Protein AF-A0A5K1GM28-F1 (afdb_monomer)

Solvent-accessible surface area (backbone atoms only — not comparable to full-atom values): 5118 Å² total; per-residue (Å²): 140,84,88,82,76,80,87,65,84,81,74,76,76,79,75,82,79,82,75,87,80,91,66,89,78,77,89,76,79,74,83,63,94,46,100,42,71,64,59,39,52,52,52,51,34,52,53,44,47,75,68,31,82,54,92,48,67,69,25,47,53,50,29,54,50,32,52,50,52,53,59,59,58,74,75,112

InterPro domains:
  IPR044282 Armadillo repeat protein ABAP1/ARIA [PTHR46710] (4-76)

Organism: NCBI:txid210225

Sequence (76 aa):
MEADAERKGQKRKLEDEDDGQQSNAASCVVAMEADDPLEAQVKLQVQILDNCFSWKESDRSAARRATHVLAELAKN

Radius of gyration: 19.63 Å; Cα contacts (8 Å, |Δi|>4): 30; chains: 1; bounding box: 36×63×39 Å

Secondary structure (DSSP, 8-state):
----------------------------------SSHHHHHHHHHHHHHHH--SSSHHHHHHHHHHHHHHHHHTT-

Structure (mmCIF, N/CA/C/O backbone):
data_AF-A0A5K1GM28-F1
#
_entry.id   AF-A0A5K1GM28-F1
#
loop_
_atom_site.group_PDB
_atom_site.id
_atom_site.type_symbol
_atom_site.label_atom_id
_atom_site.label_alt_id
_atom_site.label_comp_id
_atom_site.label_asym_id
_atom_site.label_entity_id
_atom_site.label_seq_id
_atom_site.pdbx_PDB_ins_code
_atom_site.Cartn_x
_atom_site.Cartn_y
_atom_site.Cartn_z
_atom_site.occupancy
_atom_site.B_iso_or_equiv
_atom_site.auth_seq_id
_atom_site.auth_comp_id
_atom_site.auth_asym_id
_atom_site.auth_atom_id
_atom_site.pdbx_PDB_model_num
ATOM 1 N N . MET A 1 1 ? 24.036 -48.115 -22.683 1.00 46.06 1 MET A N 1
ATOM 2 C CA . MET A 1 1 ? 24.215 -47.347 -21.432 1.00 46.06 1 MET A CA 1
ATOM 3 C C . MET A 1 1 ? 24.494 -45.927 -21.884 1.00 46.06 1 MET A C 1
ATOM 5 O O . MET A 1 1 ? 25.309 -45.782 -22.776 1.00 46.06 1 MET A O 1
ATOM 9 N N . GLU A 1 2 ? 23.739 -44.902 -21.516 1.00 42.06 2 GLU A N 1
ATOM 10 C CA . GLU A 1 2 ? 23.316 -44.544 -20.161 1.00 42.06 2 GLU A CA 1
ATOM 11 C C . GLU A 1 2 ? 22.134 -43.564 -20.239 1.00 42.06 2 GLU A C 1
ATOM 13 O O . GLU A 1 2 ? 22.045 -42.765 -21.171 1.00 42.06 2 GLU A O 1
ATOM 18 N N . ALA A 1 3 ? 21.212 -43.675 -19.288 1.00 55.75 3 ALA A N 1
ATOM 19 C CA . ALA A 1 3 ? 20.130 -42.727 -19.066 1.00 55.75 3 ALA A CA 1
ATOM 20 C C . ALA A 1 3 ? 20.655 -41.544 -18.250 1.00 55.75 3 ALA A C 1
ATOM 22 O O . ALA A 1 3 ? 21.449 -41.780 -17.351 1.00 55.75 3 ALA A O 1
ATOM 23 N N . ASP A 1 4 ? 20.146 -40.326 -18.464 1.00 54.19 4 ASP A N 1
ATOM 24 C CA . ASP A 1 4 ? 20.134 -39.355 -17.367 1.00 54.19 4 ASP A CA 1
ATOM 25 C C . ASP A 1 4 ? 18.941 -38.387 -17.441 1.00 54.19 4 AS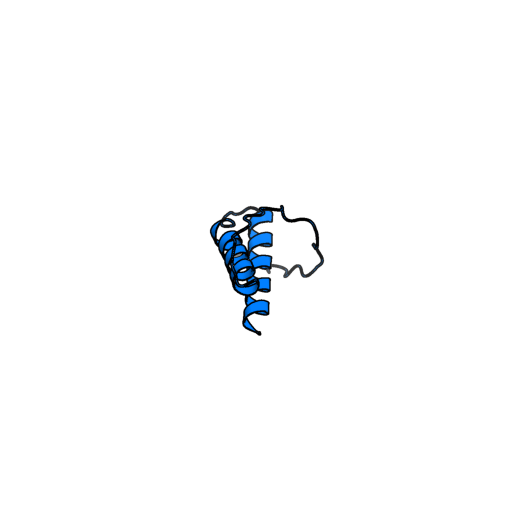P A C 1
ATOM 27 O O . ASP A 1 4 ? 18.820 -37.530 -18.318 1.00 54.19 4 ASP A O 1
ATOM 31 N N . ALA A 1 5 ? 18.015 -38.669 -16.525 1.00 58.31 5 ALA A N 1
ATOM 32 C CA . ALA A 1 5 ? 17.073 -37.817 -15.814 1.00 58.31 5 ALA A CA 1
ATOM 33 C C . ALA A 1 5 ? 16.636 -36.470 -16.430 1.00 58.31 5 ALA A C 1
ATOM 35 O O . ALA A 1 5 ? 17.337 -35.458 -16.417 1.00 58.31 5 ALA A O 1
ATOM 36 N N . GLU A 1 6 ? 15.357 -36.440 -16.816 1.00 57.50 6 GLU A N 1
ATOM 37 C CA . GLU A 1 6 ? 14.348 -35.518 -16.274 1.00 57.50 6 GLU A CA 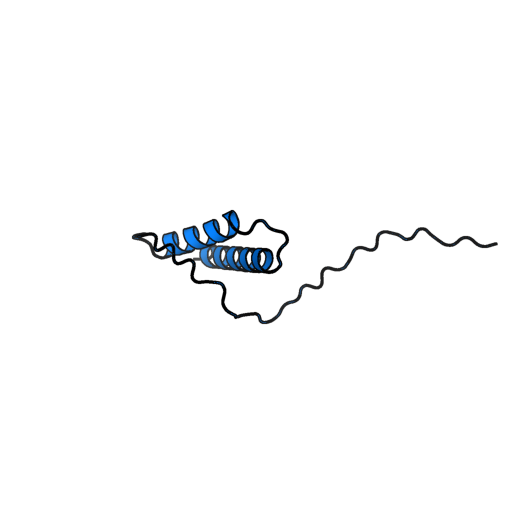1
ATOM 38 C C . GLU A 1 6 ? 14.921 -34.304 -15.521 1.00 57.50 6 GLU A C 1
ATOM 40 O O . GLU A 1 6 ? 15.214 -34.369 -14.324 1.00 57.50 6 GLU A O 1
ATOM 45 N N . ARG A 1 7 ? 15.007 -33.148 -16.193 1.00 61.75 7 ARG A N 1
ATOM 4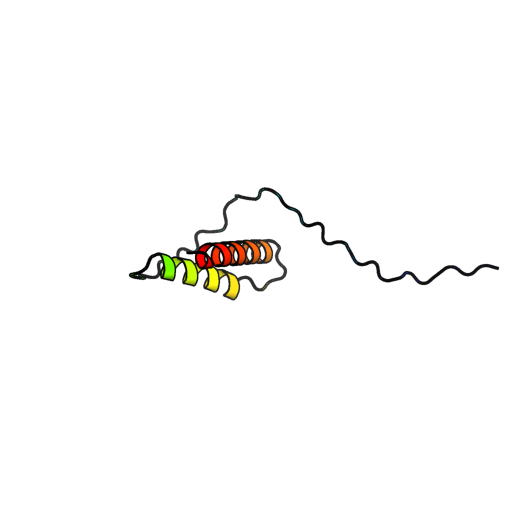6 C CA . ARG A 1 7 ? 15.244 -31.860 -15.520 1.00 61.75 7 ARG A CA 1
ATOM 47 C C . ARG A 1 7 ? 13.984 -31.439 -14.764 1.00 61.75 7 ARG A C 1
ATOM 49 O O . ARG A 1 7 ? 13.213 -30.577 -15.176 1.00 61.75 7 ARG A O 1
ATOM 56 N N . LYS A 1 8 ? 13.799 -32.147 -13.653 1.00 59.91 8 LYS A N 1
ATOM 57 C CA . LYS A 1 8 ? 12.928 -31.931 -12.508 1.00 59.91 8 LYS A CA 1
ATOM 58 C C . LYS A 1 8 ? 12.830 -30.444 -12.186 1.00 59.91 8 LYS A C 1
ATOM 60 O O . LYS A 1 8 ? 13.835 -29.739 -12.153 1.00 59.91 8 LYS A O 1
ATOM 65 N N . GLY A 1 9 ? 11.593 -30.005 -11.955 1.00 64.38 9 GLY A N 1
ATOM 66 C CA . GLY A 1 9 ? 11.198 -28.616 -11.753 1.00 64.38 9 GLY A CA 1
ATOM 67 C C . GLY A 1 9 ? 12.189 -27.817 -10.913 1.00 64.38 9 GLY A C 1
ATOM 68 O O . GLY A 1 9 ? 12.303 -28.000 -9.701 1.00 64.38 9 GLY A O 1
ATOM 69 N N . GLN A 1 10 ? 12.869 -26.892 -11.580 1.00 63.31 10 GLN A N 1
ATOM 70 C CA . GLN A 1 10 ? 13.741 -25.919 -10.953 1.00 63.31 10 GLN A CA 1
ATOM 71 C C . GLN A 1 10 ? 12.847 -24.866 -10.289 1.00 63.31 10 GLN A C 1
ATOM 73 O O . GLN A 1 10 ? 12.503 -23.837 -10.873 1.00 63.31 10 GLN A O 1
ATOM 78 N N . LYS A 1 11 ? 12.377 -25.162 -9.071 1.00 67.31 11 LYS A N 1
ATOM 79 C CA . LYS A 1 11 ? 11.721 -24.159 -8.233 1.00 67.31 11 LYS A CA 1
ATOM 80 C C . LYS A 1 11 ? 12.787 -23.141 -7.855 1.00 67.31 11 LYS A C 1
ATOM 82 O O . LYS A 1 11 ? 13.588 -23.389 -6.959 1.00 67.31 11 LYS A O 1
ATOM 87 N N . ARG A 1 12 ? 12.813 -22.027 -8.590 1.00 65.12 12 ARG A N 1
ATOM 88 C CA . ARG A 1 12 ? 13.544 -20.821 -8.204 1.00 65.12 12 ARG A CA 1
ATOM 89 C C . ARG A 1 12 ? 13.165 -20.524 -6.752 1.00 65.12 12 ARG A C 1
ATOM 91 O O . ARG A 1 12 ? 11.990 -20.311 -6.459 1.00 65.12 12 ARG A O 1
ATOM 98 N N . LYS A 1 13 ? 14.137 -20.625 -5.845 1.00 61.78 13 LYS A N 1
ATOM 99 C CA . LYS A 1 13 ? 14.023 -20.071 -4.498 1.00 61.78 13 LYS A CA 1
ATOM 100 C C . LYS A 1 13 ? 13.918 -18.566 -4.722 1.00 61.78 13 LYS A C 1
ATOM 102 O O . LYS A 1 13 ? 14.847 -17.986 -5.268 1.00 61.78 13 LYS A O 1
ATOM 107 N N . LEU A 1 14 ? 12.752 -17.983 -4.452 1.00 58.28 14 LEU A N 1
ATOM 108 C CA . LEU A 1 14 ? 12.651 -16.535 -4.344 1.00 58.28 14 LEU A CA 1
ATOM 109 C C . LEU A 1 14 ? 13.442 -16.202 -3.081 1.00 58.28 14 LEU A C 1
ATOM 111 O O . LEU A 1 14 ? 13.028 -16.587 -1.989 1.00 58.28 14 LEU A O 1
ATOM 115 N N . GLU A 1 15 ? 14.645 -15.672 -3.260 1.00 51.28 15 GLU A N 1
ATOM 116 C CA . GLU A 1 15 ? 15.429 -15.126 -2.163 1.00 51.28 15 GLU A CA 1
ATOM 117 C C . GLU A 1 15 ? 14.585 -13.997 -1.565 1.00 51.28 15 GLU A C 1
ATOM 119 O O . GLU A 1 15 ? 14.146 -13.092 -2.276 1.00 51.28 15 GLU A O 1
ATOM 124 N N . ASP A 1 16 ? 14.237 -14.135 -0.284 1.00 52.72 16 ASP A N 1
ATOM 125 C CA . ASP A 1 16 ? 13.624 -13.056 0.481 1.00 52.72 16 ASP A CA 1
ATOM 126 C C . ASP A 1 16 ? 14.754 -12.056 0.723 1.00 52.72 16 ASP A C 1
ATOM 128 O O . ASP A 1 16 ? 15.519 -12.177 1.678 1.00 52.72 16 ASP A O 1
ATOM 132 N N . GLU A 1 17 ? 14.950 -11.152 -0.238 1.00 53.88 17 GLU A N 1
ATOM 133 C CA . GLU A 1 17 ? 15.786 -9.971 -0.056 1.00 53.88 17 GLU A CA 1
ATOM 134 C C . GLU A 1 17 ? 15.053 -9.059 0.944 1.00 53.88 17 GLU A C 1
ATOM 136 O O . GLU A 1 17 ? 14.242 -8.184 0.613 1.00 53.88 17 GLU A O 1
ATOM 141 N N . ASP A 1 18 ? 15.267 -9.397 2.212 1.00 63.06 18 ASP A N 1
ATOM 142 C CA . ASP A 1 18 ? 15.375 -8.478 3.329 1.00 63.06 18 ASP A CA 1
ATOM 143 C C . ASP A 1 18 ? 16.616 -7.614 3.083 1.00 63.06 18 ASP A C 1
ATOM 145 O O . ASP A 1 18 ? 17.725 -8.134 3.081 1.00 63.06 18 ASP A O 1
ATOM 149 N N . ASP A 1 19 ? 16.412 -6.344 2.727 1.00 43.03 19 ASP A N 1
ATOM 150 C CA . ASP A 1 19 ? 17.133 -5.203 3.304 1.00 43.03 19 ASP A CA 1
ATOM 151 C C . ASP A 1 19 ? 16.792 -3.893 2.563 1.00 43.03 19 ASP A C 1
ATOM 153 O O . ASP A 1 19 ? 16.980 -3.731 1.358 1.00 43.03 19 ASP A O 1
ATOM 157 N N . GLY A 1 20 ? 16.351 -2.891 3.323 1.00 48.91 20 GLY A N 1
ATOM 158 C CA . GLY A 1 20 ? 17.025 -1.595 3.230 1.00 48.91 20 GLY A CA 1
ATOM 159 C C . GLY A 1 20 ? 16.630 -0.558 2.172 1.00 48.91 20 GLY A C 1
ATOM 160 O O . GLY A 1 20 ? 17.370 0.414 2.042 1.00 48.91 20 GLY A O 1
ATOM 161 N N . GLN A 1 21 ? 15.491 -0.625 1.469 1.00 49.09 21 GLN A N 1
ATOM 162 C CA . GLN A 1 21 ? 15.074 0.501 0.601 1.00 49.09 21 GLN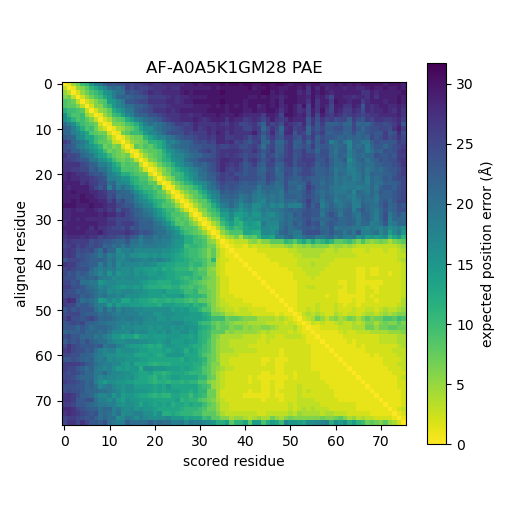 A CA 1
ATOM 163 C C . GLN A 1 21 ? 14.032 1.431 1.244 1.00 49.09 21 GLN A C 1
ATOM 165 O O . GLN A 1 21 ? 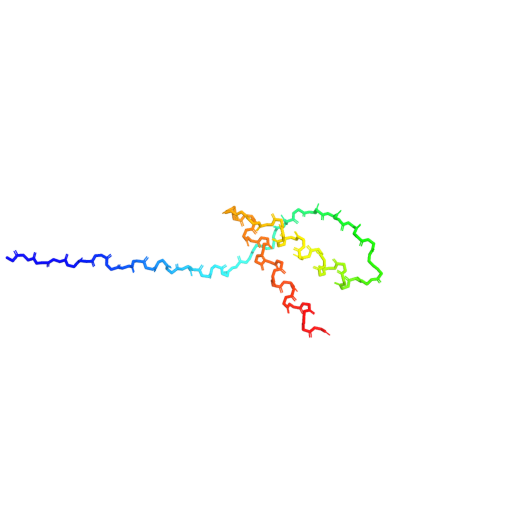12.895 1.597 0.790 1.00 49.09 21 GLN A O 1
ATOM 170 N N . GLN A 1 22 ? 14.485 2.113 2.295 1.00 54.16 22 GLN A N 1
ATOM 171 C CA . GLN A 1 22 ? 13.972 3.415 2.708 1.00 54.16 22 GLN A CA 1
ATOM 172 C C . GLN A 1 22 ? 14.413 4.460 1.669 1.00 54.16 22 GLN A C 1
ATOM 174 O O . GLN A 1 22 ? 15.335 5.238 1.889 1.00 54.16 22 GLN A O 1
ATOM 179 N N . SER A 1 23 ? 13.793 4.466 0.490 1.00 48.12 23 SER A N 1
ATOM 180 C CA . SER A 1 23 ? 13.961 5.575 -0.447 1.00 48.12 23 SER A CA 1
ATOM 181 C C . SER A 1 23 ? 12.698 5.821 -1.269 1.00 48.12 23 SER A C 1
ATOM 183 O O . SER A 1 23 ? 12.279 5.025 -2.103 1.00 48.12 23 SER A O 1
ATOM 185 N N . ASN A 1 24 ? 12.097 6.979 -0.986 1.00 52.94 24 ASN A N 1
ATOM 186 C CA . ASN A 1 24 ? 11.374 7.832 -1.924 1.00 52.94 24 ASN A CA 1
ATOM 187 C C . ASN A 1 24 ? 10.374 7.133 -2.856 1.00 52.94 24 ASN A C 1
ATOM 189 O O . ASN A 1 24 ? 10.603 7.019 -4.059 1.00 52.94 24 ASN A O 1
ATOM 193 N N . ALA A 1 25 ? 9.209 6.762 -2.324 1.00 43.12 25 ALA A N 1
ATOM 194 C CA . ALA A 1 25 ? 8.031 6.543 -3.152 1.00 43.12 25 ALA A CA 1
ATOM 195 C C . ALA A 1 25 ? 7.185 7.818 -3.153 1.00 43.12 25 ALA A C 1
ATOM 197 O O . ALA A 1 25 ? 6.652 8.226 -2.125 1.00 43.12 25 ALA A O 1
ATOM 198 N N . ALA A 1 26 ? 7.176 8.449 -4.325 1.00 46.62 26 ALA A N 1
ATOM 199 C CA . ALA A 1 26 ? 6.298 9.503 -4.802 1.00 46.62 26 ALA A CA 1
ATOM 200 C C . ALA A 1 26 ? 5.157 9.904 -3.854 1.00 46.62 26 ALA A C 1
ATOM 202 O O . ALA A 1 26 ? 4.213 9.154 -3.616 1.00 46.62 26 ALA A O 1
ATOM 203 N N . SER A 1 27 ? 5.246 11.156 -3.410 1.00 44.84 27 SER A N 1
ATOM 204 C CA . SER A 1 27 ? 4.144 11.969 -2.913 1.00 44.84 27 SER A CA 1
ATOM 205 C 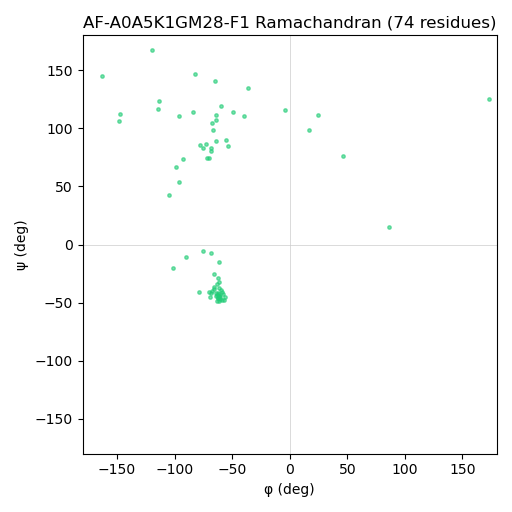C . SER A 1 27 ? 3.013 11.997 -3.950 1.00 44.84 27 SER A C 1
ATOM 207 O O . SER A 1 27 ? 2.937 12.887 -4.792 1.00 44.84 27 SER A O 1
ATOM 209 N N . CYS A 1 28 ? 2.147 10.988 -3.930 1.00 46.12 28 CYS A N 1
ATOM 210 C CA . CYS A 1 28 ? 0.808 11.090 -4.484 1.00 46.12 28 CYS A CA 1
ATOM 211 C C . CYS A 1 28 ? -0.081 11.513 -3.315 1.00 46.12 28 CYS A C 1
ATOM 213 O O . CYS A 1 28 ? -0.773 10.708 -2.700 1.00 46.12 28 CYS A O 1
ATOM 215 N N . VAL A 1 29 ? 0.053 12.786 -2.938 1.00 46.75 29 VAL A N 1
ATOM 216 C CA . VAL A 1 29 ? -0.775 13.456 -1.933 1.00 46.75 29 VAL A CA 1
ATOM 217 C C . VAL A 1 29 ? -2.190 13.597 -2.480 1.00 46.75 29 VAL A C 1
ATOM 219 O O . VAL A 1 29 ? -2.601 14.641 -2.974 1.00 46.75 29 VAL A O 1
ATOM 222 N N . VAL A 1 30 ? -2.950 12.514 -2.391 1.00 51.56 30 VAL A N 1
ATOM 223 C CA . VAL A 1 30 ? -4.401 12.594 -2.277 1.00 51.56 30 VAL A CA 1
ATOM 224 C C . VAL A 1 30 ? -4.686 12.961 -0.827 1.00 51.56 30 VAL A C 1
ATOM 226 O O . VAL A 1 30 ? -4.844 12.107 0.040 1.00 51.56 30 VAL A O 1
ATOM 229 N N . ALA A 1 31 ? -4.653 14.264 -0.550 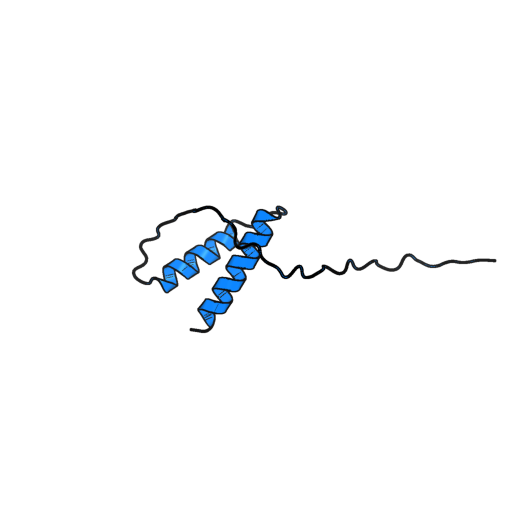1.00 49.25 31 ALA A N 1
ATOM 230 C CA . ALA A 1 31 ? -5.186 14.818 0.683 1.00 49.25 31 ALA A CA 1
ATOM 231 C C . ALA A 1 31 ? -6.699 14.555 0.679 1.00 49.25 31 ALA A C 1
ATOM 233 O O . ALA A 1 31 ? -7.478 15.317 0.111 1.00 49.25 31 ALA A O 1
ATOM 234 N N . MET A 1 32 ? -7.100 13.403 1.215 1.00 53.09 32 MET A N 1
ATOM 235 C CA . MET A 1 32 ? -8.484 13.162 1.585 1.00 53.09 32 MET A CA 1
ATOM 236 C C . MET A 1 32 ? -8.664 13.752 2.977 1.00 53.09 32 MET A C 1
ATOM 238 O O . MET A 1 32 ? -8.050 13.282 3.931 1.00 53.09 32 MET A O 1
ATOM 242 N N . GLU A 1 33 ? -9.484 14.796 3.051 1.00 57.59 33 GLU A N 1
ATOM 243 C CA . GLU A 1 33 ? -10.064 15.342 4.275 1.00 57.59 33 GLU A CA 1
ATOM 244 C C . GLU A 1 33 ? -10.800 14.201 4.995 1.00 57.59 33 GLU A C 1
ATOM 246 O O . GLU A 1 33 ? -11.952 13.891 4.691 1.00 57.59 33 GLU A O 1
ATOM 251 N N . ALA A 1 34 ? -10.098 13.486 5.866 1.00 55.91 34 ALA A N 1
ATOM 252 C CA . ALA A 1 34 ? -10.684 12.509 6.762 1.00 55.91 34 ALA A CA 1
ATOM 253 C C . ALA A 1 34 ? -10.504 13.052 8.175 1.00 55.91 34 ALA A C 1
ATOM 255 O O . ALA A 1 34 ? -9.384 13.342 8.596 1.00 55.91 34 ALA A O 1
ATOM 256 N N . ASP A 1 35 ? -11.618 13.191 8.889 1.00 68.56 35 ASP A N 1
ATOM 257 C CA . ASP A 1 35 ? -11.652 13.620 10.289 1.00 68.56 35 ASP A CA 1
ATOM 258 C C . ASP A 1 35 ? -10.890 12.650 11.218 1.00 68.56 35 ASP A C 1
ATOM 260 O O . ASP A 1 35 ? -10.550 13.011 12.345 1.00 68.56 35 ASP A O 1
ATOM 264 N N . ASP A 1 36 ? -10.577 11.440 10.734 1.00 82.94 36 ASP A N 1
ATOM 265 C CA . ASP A 1 36 ? -9.763 10.438 11.417 1.00 82.94 36 ASP A CA 1
ATOM 266 C C . ASP A 1 36 ? -8.435 10.172 10.663 1.00 82.94 36 ASP A C 1
ATOM 268 O O . ASP A 1 36 ? -8.442 9.675 9.526 1.00 82.94 36 ASP A O 1
ATOM 272 N N . PRO A 1 37 ? -7.269 10.463 11.280 1.00 83.62 37 PRO A N 1
ATOM 273 C CA . PRO A 1 37 ? -5.964 10.234 10.661 1.00 83.62 37 PRO A CA 1
ATOM 274 C C . PRO A 1 37 ? -5.689 8.752 10.362 1.00 83.62 37 PRO A C 1
ATOM 276 O O . PRO A 1 37 ? -4.977 8.452 9.399 1.00 83.62 37 PRO A O 1
ATOM 279 N N . LEU A 1 38 ? -6.259 7.822 11.139 1.00 88.88 38 LEU A N 1
ATOM 280 C CA . LEU A 1 38 ? -6.135 6.387 10.888 1.00 88.88 38 LEU A CA 1
ATOM 281 C C . LEU A 1 38 ? -6.902 6.002 9.622 1.00 88.88 38 LEU A C 1
ATOM 283 O O . LEU A 1 38 ? -6.367 5.299 8.763 1.00 88.88 38 LEU A O 1
ATOM 287 N N . GLU A 1 39 ? -8.129 6.502 9.473 1.00 89.06 39 GLU A N 1
ATOM 288 C CA . GLU A 1 39 ? -8.949 6.254 8.286 1.00 89.06 39 GLU A CA 1
ATOM 289 C C . GLU A 1 39 ? -8.272 6.803 7.021 1.00 89.06 39 GLU A C 1
ATOM 291 O O . GLU A 1 39 ? -8.220 6.112 5.998 1.00 89.06 39 GLU A O 1
ATOM 296 N N . ALA A 1 40 ? -7.690 8.007 7.102 1.00 89.19 40 ALA A N 1
ATOM 297 C CA . ALA A 1 40 ? -6.922 8.612 6.013 1.00 89.19 40 ALA A CA 1
ATOM 298 C C . ALA A 1 40 ? -5.758 7.711 5.577 1.00 89.19 40 ALA A C 1
ATOM 300 O O . ALA A 1 40 ? -5.560 7.444 4.387 1.00 89.19 40 ALA A O 1
ATOM 301 N N . GLN A 1 41 ? -4.996 7.217 6.554 1.00 91.38 41 GLN A N 1
ATOM 302 C CA . GLN A 1 41 ? -3.815 6.405 6.302 1.00 91.38 41 GLN A CA 1
ATOM 303 C C . GLN A 1 41 ? -4.183 5.035 5.725 1.00 91.38 41 GLN A C 1
ATOM 305 O O . GLN A 1 41 ? -3.546 4.593 4.767 1.00 91.38 41 GLN A O 1
ATOM 310 N N . VAL A 1 42 ? -5.231 4.390 6.246 1.00 93.75 42 VAL A N 1
ATOM 311 C CA . VAL A 1 42 ? -5.749 3.123 5.710 1.00 93.75 42 VAL A CA 1
ATOM 312 C C . VAL A 1 42 ? -6.223 3.307 4.269 1.00 93.75 42 VAL A C 1
ATOM 314 O O . VAL A 1 42 ? -5.799 2.551 3.393 1.00 93.75 42 VAL A O 1
ATOM 317 N N . LYS A 1 43 ? -7.032 4.340 3.990 1.00 94.44 43 LYS A N 1
ATOM 318 C CA . LYS A 1 43 ? -7.508 4.655 2.632 1.00 94.44 43 LYS A CA 1
ATOM 319 C C . LYS A 1 43 ? -6.355 4.846 1.652 1.00 94.44 43 LYS A C 1
ATOM 321 O O . LYS A 1 43 ? -6.390 4.280 0.562 1.00 94.44 43 LYS A O 1
ATOM 326 N N . LEU A 1 44 ? -5.319 5.585 2.051 1.00 94.12 44 LEU A N 1
ATOM 327 C CA . LEU A 1 44 ? -4.136 5.800 1.220 1.00 94.12 44 LEU A CA 1
ATOM 328 C C . LEU A 1 44 ? -3.426 4.480 0.881 1.00 94.12 44 LEU A C 1
ATOM 330 O O . LEU A 1 44 ? -3.097 4.247 -0.281 1.00 94.12 44 LEU A O 1
ATOM 334 N N . GLN A 1 45 ? -3.200 3.600 1.864 1.00 95.69 45 GLN A N 1
ATOM 335 C CA . GLN A 1 45 ? -2.530 2.319 1.601 1.00 95.69 45 GLN A CA 1
ATOM 336 C C . GLN A 1 45 ? -3.368 1.397 0.710 1.00 95.69 45 GLN A C 1
ATOM 338 O O . GLN A 1 45 ? -2.820 0.743 -0.175 1.00 95.69 45 GLN A O 1
ATOM 343 N N . VAL A 1 46 ? -4.691 1.375 0.892 1.00 95.31 46 VAL A N 1
ATOM 344 C CA . VAL A 1 46 ? -5.599 0.610 0.023 1.00 95.31 46 VAL A CA 1
ATOM 345 C C . VAL A 1 46 ? -5.558 1.146 -1.408 1.00 95.31 46 VAL A C 1
ATOM 347 O O . VAL A 1 46 ? -5.407 0.367 -2.342 1.00 95.31 46 VAL A O 1
ATOM 350 N N . GLN A 1 47 ? -5.568 2.467 -1.596 1.00 96.12 47 GLN A N 1
ATOM 351 C CA . GLN A 1 47 ? -5.431 3.063 -2.928 1.00 96.12 47 GLN A CA 1
ATOM 352 C C . GLN A 1 47 ? -4.086 2.749 -3.591 1.00 96.12 47 GLN A C 1
ATOM 354 O O . GLN A 1 47 ? -4.024 2.605 -4.811 1.00 96.12 47 GLN A O 1
ATOM 359 N N . ILE A 1 48 ? -2.999 2.637 -2.821 1.00 94.50 48 ILE A N 1
ATOM 360 C CA . ILE A 1 48 ? -1.713 2.177 -3.360 1.00 94.50 48 ILE A CA 1
ATOM 361 C C . ILE A 1 48 ? -1.857 0.745 -3.887 1.00 94.50 48 ILE A C 1
ATOM 363 O O . ILE A 1 48 ? -1.441 0.474 -5.010 1.00 94.50 48 ILE A O 1
ATOM 367 N N . LEU A 1 49 ? -2.484 -0.158 -3.130 1.00 94.38 49 LEU A N 1
ATOM 368 C CA . LEU A 1 49 ? -2.714 -1.538 -3.572 1.00 94.38 49 LEU A CA 1
ATOM 369 C C . LEU A 1 49 ? -3.600 -1.611 -4.822 1.00 94.38 49 LEU A C 1
ATOM 371 O O . LEU A 1 49 ? -3.270 -2.349 -5.750 1.00 94.38 49 LEU A O 1
ATOM 375 N N . ASP A 1 50 ? -4.654 -0.797 -4.882 1.00 95.19 50 ASP A N 1
ATOM 376 C CA . ASP A 1 50 ? -5.566 -0.731 -6.029 1.00 95.19 50 ASP A CA 1
ATOM 377 C C . ASP A 1 50 ? -4.896 -0.201 -7.300 1.00 95.19 50 ASP A C 1
ATOM 379 O O . ASP A 1 50 ? -5.343 -0.525 -8.395 1.00 95.19 50 ASP A O 1
ATOM 383 N N . ASN A 1 51 ? -3.829 0.596 -7.181 1.00 92.88 51 ASN A N 1
ATOM 384 C CA . ASN A 1 51 ? -3.122 1.185 -8.323 1.00 92.88 51 ASN A CA 1
ATOM 385 C C . ASN A 1 51 ? -1.820 0.449 -8.689 1.00 92.88 51 ASN A C 1
ATOM 387 O O . ASN A 1 51 ? -1.336 0.573 -9.815 1.00 92.88 51 ASN A O 1
ATOM 391 N N . CYS A 1 52 ? -1.242 -0.334 -7.775 1.00 92.81 52 CYS A N 1
ATOM 392 C CA . CYS A 1 52 ? 0.042 -1.016 -7.961 1.00 92.81 52 CYS A CA 1
ATOM 393 C C . CYS A 1 52 ? -0.108 -2.480 -8.422 1.00 92.81 52 CYS A C 1
ATOM 395 O O . CYS A 1 52 ? 0.474 -3.391 -7.835 1.00 92.81 52 CYS A O 1
ATOM 397 N N . PHE A 1 53 ? -0.843 -2.714 -9.515 1.00 82.19 53 PHE A N 1
ATOM 398 C CA . PHE A 1 53 ? -1.090 -4.047 -10.095 1.00 82.19 53 PHE A CA 1
ATOM 399 C C . PHE A 1 53 ? -0.286 -4.326 -11.381 1.00 82.19 53 PHE A C 1
ATOM 401 O O . PHE A 1 53 ? -0.803 -4.886 -12.349 1.00 82.19 53 PHE A O 1
ATOM 408 N N . SER A 1 54 ? 0.998 -3.959 -11.426 1.00 88.62 54 SER A N 1
ATOM 409 C CA . SER A 1 54 ? 1.856 -4.252 -12.585 1.00 88.62 54 SER A CA 1
ATOM 410 C C . SER A 1 54 ? 3.064 -5.130 -12.248 1.00 88.62 54 SER A C 1
ATOM 412 O O . SER A 1 54 ? 3.416 -5.355 -11.094 1.00 88.62 54 SER A O 1
ATOM 414 N N . TRP A 1 55 ? 3.728 -5.634 -13.292 1.00 89.12 55 TRP A N 1
ATOM 415 C CA . TRP A 1 55 ? 4.943 -6.447 -13.169 1.00 89.12 55 TRP A CA 1
ATOM 416 C C . TRP A 1 55 ? 6.195 -5.623 -12.829 1.00 89.12 55 TRP A C 1
ATOM 418 O O . TRP A 1 55 ? 7.268 -6.189 -12.595 1.00 89.12 55 TRP A O 1
ATOM 428 N N . LYS A 1 56 ? 6.079 -4.290 -12.791 1.00 92.19 56 LYS A N 1
ATOM 429 C CA . LYS A 1 56 ? 7.186 -3.400 -12.440 1.00 92.19 56 LYS A CA 1
ATOM 430 C C . LYS A 1 56 ? 7.605 -3.628 -10.991 1.00 92.19 56 LYS A C 1
ATOM 432 O O . LYS A 1 56 ? 6.774 -3.792 -10.101 1.00 92.19 56 LYS A O 1
ATOM 437 N N . GLU A 1 57 ? 8.910 -3.594 -10.754 1.00 90.81 57 GLU A N 1
ATOM 438 C CA . GLU A 1 57 ? 9.476 -3.727 -9.406 1.00 90.81 57 GLU A CA 1
ATOM 439 C C . GLU A 1 57 ? 9.018 -2.590 -8.474 1.00 90.81 57 GLU A C 1
ATOM 441 O O . GLU A 1 57 ? 8.771 -2.797 -7.288 1.00 90.81 57 GLU A O 1
ATOM 446 N N . SER A 1 58 ? 8.805 -1.389 -9.024 1.00 90.62 58 SER A N 1
ATOM 447 C CA . SER A 1 58 ? 8.238 -0.251 -8.290 1.00 90.62 58 SER A CA 1
ATOM 448 C C . SER A 1 58 ? 6.865 -0.561 -7.698 1.00 90.62 58 SER A C 1
ATOM 450 O O . SER A 1 58 ? 6.597 -0.223 -6.550 1.00 90.62 58 SER A O 1
ATOM 452 N N . ASP A 1 59 ? 6.013 -1.235 -8.465 1.00 91.25 59 ASP A N 1
ATOM 453 C CA . ASP A 1 59 ? 4.628 -1.478 -8.078 1.00 91.25 59 ASP A CA 1
ATOM 454 C C . ASP A 1 59 ? 4.575 -2.632 -7.076 1.00 91.25 59 ASP A C 1
ATOM 456 O O . ASP A 1 59 ? 3.913 -2.526 -6.048 1.00 91.25 59 ASP A O 1
ATOM 460 N N . ARG A 1 60 ? 5.375 -3.685 -7.295 1.00 92.25 60 ARG A N 1
ATOM 461 C CA . ARG A 1 60 ? 5.530 -4.782 -6.327 1.00 92.25 60 ARG A CA 1
ATOM 462 C C . ARG A 1 60 ? 6.097 -4.304 -4.988 1.00 92.25 60 ARG A C 1
ATOM 464 O O . ARG A 1 60 ? 5.568 -4.675 -3.941 1.00 92.25 60 ARG A O 1
ATOM 471 N N . SER A 1 61 ? 7.119 -3.448 -4.998 1.00 92.56 61 SER A N 1
ATOM 472 C CA . SER A 1 61 ? 7.679 -2.872 -3.765 1.00 92.56 61 SER A CA 1
ATOM 473 C C . SER A 1 61 ? 6.700 -1.923 -3.064 1.00 92.56 61 SER A C 1
ATOM 475 O O . SER A 1 61 ? 6.580 -1.968 -1.839 1.00 92.56 61 SER A O 1
ATOM 477 N N . ALA A 1 62 ? 5.954 -1.099 -3.809 1.00 91.81 62 ALA A N 1
ATOM 478 C CA . ALA A 1 62 ? 4.899 -0.254 -3.253 1.00 91.81 62 ALA A CA 1
ATOM 479 C C . ALA A 1 62 ? 3.780 -1.087 -2.612 1.00 91.81 62 ALA A C 1
ATOM 481 O O . ALA A 1 62 ? 3.422 -0.827 -1.463 1.00 91.81 62 ALA A O 1
ATOM 482 N N . ALA A 1 63 ? 3.309 -2.135 -3.290 1.00 92.56 63 ALA A N 1
ATOM 483 C CA . ALA A 1 63 ? 2.288 -3.033 -2.765 1.00 92.56 63 ALA A CA 1
ATOM 484 C C . ALA A 1 63 ? 2.760 -3.806 -1.518 1.00 92.56 63 ALA A C 1
ATOM 486 O O . ALA A 1 63 ? 2.020 -3.906 -0.535 1.00 92.56 63 ALA A O 1
ATOM 487 N N . ARG A 1 64 ? 4.012 -4.296 -1.504 1.00 93.88 64 ARG A N 1
ATOM 488 C CA . ARG A 1 64 ? 4.606 -4.963 -0.327 1.00 93.88 64 ARG A CA 1
ATOM 489 C C . ARG A 1 64 ? 4.608 -4.031 0.885 1.00 93.88 64 ARG A C 1
ATOM 491 O O . ARG A 1 64 ? 4.163 -4.425 1.961 1.00 93.88 64 ARG A O 1
ATOM 498 N N . ARG A 1 65 ? 5.056 -2.784 0.703 1.00 93.00 65 ARG A N 1
ATOM 499 C CA . ARG A 1 65 ? 5.072 -1.773 1.773 1.00 93.00 65 ARG A CA 1
ATOM 500 C C . ARG A 1 65 ? 3.668 -1.430 2.259 1.00 93.00 65 ARG A C 1
ATOM 502 O O . ARG A 1 65 ? 3.443 -1.459 3.463 1.00 93.00 65 ARG A O 1
ATOM 509 N N . ALA A 1 66 ? 2.733 -1.160 1.349 1.00 94.50 66 ALA A N 1
ATOM 510 C CA . ALA A 1 66 ? 1.358 -0.821 1.710 1.00 94.50 66 ALA A CA 1
ATOM 511 C C . ALA A 1 66 ? 0.691 -1.937 2.529 1.00 94.50 66 ALA A C 1
ATOM 513 O O . ALA A 1 66 ? 0.060 -1.669 3.550 1.00 94.50 66 ALA A O 1
ATOM 514 N N . THR A 1 67 ? 0.924 -3.197 2.147 1.00 95.12 67 THR A N 1
ATOM 515 C CA . THR A 1 67 ? 0.446 -4.367 2.899 1.00 95.12 67 THR A CA 1
ATOM 516 C C . THR A 1 67 ? 1.039 -4.418 4.307 1.00 95.12 67 THR A C 1
ATOM 518 O O . THR A 1 67 ? 0.317 -4.657 5.273 1.00 95.12 67 THR A O 1
ATOM 521 N N . HIS A 1 68 ? 2.345 -4.172 4.443 1.00 95.38 68 HIS A N 1
ATOM 522 C CA . HIS A 1 68 ? 3.007 -4.176 5.747 1.00 95.38 68 HIS A CA 1
ATOM 523 C C . HIS A 1 68 ? 2.467 -3.070 6.664 1.00 95.38 68 HIS A C 1
ATOM 525 O O . HIS A 1 68 ? 2.138 -3.335 7.815 1.00 95.38 68 HIS A O 1
ATOM 531 N N . VAL A 1 69 ? 2.286 -1.855 6.137 1.00 94.88 69 VAL A N 1
ATOM 532 C CA . VAL A 1 69 ? 1.706 -0.736 6.895 1.00 94.88 69 VAL A CA 1
ATOM 533 C C . VAL A 1 69 ? 0.289 -1.069 7.369 1.00 94.88 69 VAL A C 1
ATOM 535 O O . VAL A 1 69 ? -0.013 -0.858 8.538 1.00 94.88 69 VAL A O 1
ATOM 538 N N . LEU A 1 70 ? -0.566 -1.637 6.510 1.00 94.94 70 LEU A N 1
ATOM 539 C CA . LEU A 1 70 ? -1.916 -2.061 6.909 1.00 94.94 70 LEU A CA 1
ATOM 540 C C . LEU A 1 70 ? -1.894 -3.115 8.026 1.00 94.94 70 LEU A C 1
ATOM 542 O O .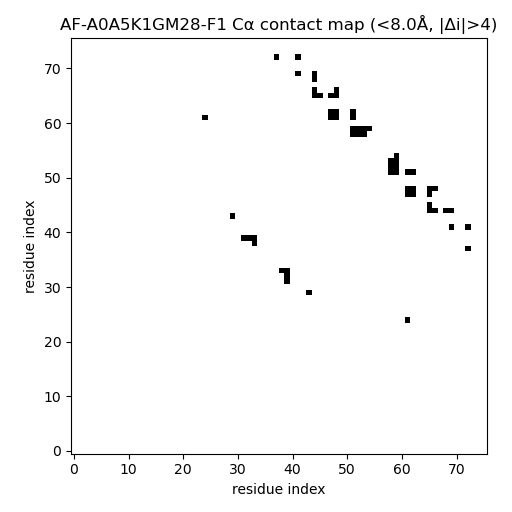 LEU A 1 70 ? -2.713 -3.051 8.941 1.00 94.94 70 LEU A O 1
ATOM 546 N N . ALA A 1 71 ? -0.948 -4.057 7.978 1.00 95.62 71 ALA A N 1
ATOM 547 C CA . ALA A 1 71 ? -0.793 -5.072 9.016 1.00 95.62 71 ALA A CA 1
ATOM 548 C C . ALA A 1 71 ? -0.374 -4.474 10.368 1.00 95.62 71 ALA A C 1
ATOM 550 O O . ALA A 1 71 ? -0.844 -4.943 11.402 1.00 95.62 71 ALA A O 1
ATOM 551 N N . GLU A 1 72 ? 0.477 -3.444 10.379 1.00 93.12 72 GLU A N 1
ATOM 552 C CA . GLU A 1 72 ? 0.833 -2.728 11.611 1.00 93.12 72 GLU A CA 1
ATOM 553 C C . GLU A 1 72 ? -0.332 -1.891 12.147 1.00 93.12 72 GLU A C 1
ATOM 555 O O . GLU A 1 72 ? -0.590 -1.903 13.350 1.00 93.12 72 GLU A O 1
ATOM 560 N N . LEU A 1 73 ? -1.081 -1.212 11.271 1.00 91.38 73 LEU A N 1
ATOM 561 C CA . LEU A 1 73 ? -2.251 -0.428 11.676 1.00 91.38 73 LEU A CA 1
ATOM 562 C C . LEU A 1 73 ? -3.329 -1.302 12.328 1.00 91.38 73 LEU A C 1
ATOM 564 O O . LEU A 1 73 ? -3.916 -0.880 13.317 1.00 91.38 73 LEU A O 1
ATOM 568 N N . ALA A 1 74 ? -3.526 -2.530 11.841 1.00 91.06 74 ALA A N 1
ATOM 569 C CA . ALA A 1 74 ? -4.507 -3.481 12.369 1.00 91.06 74 ALA A CA 1
ATOM 570 C C . ALA A 1 74 ? -4.195 -4.026 13.780 1.00 91.06 74 ALA A C 1
ATOM 572 O O . ALA A 1 74 ? -5.005 -4.768 14.334 1.00 91.06 74 ALA A O 1
ATOM 573 N N . LYS A 1 75 ? -3.022 -3.718 14.348 1.00 92.00 75 LYS A N 1
ATOM 574 C CA . LYS A 1 75 ? -2.646 -4.119 15.716 1.00 92.00 75 LYS A CA 1
ATOM 575 C C . LYS A 1 75 ? -3.049 -3.099 16.785 1.00 92.00 75 LYS A C 1
ATOM 577 O O . LYS A 1 75 ? -2.897 -3.407 17.967 1.00 92.00 75 LYS A O 1
ATOM 582 N N . ASN A 1 76 ? -3.480 -1.905 16.377 1.00 65.81 76 ASN A N 1
ATOM 583 C CA . ASN A 1 76 ? -3.929 -0.829 17.267 1.00 65.81 76 ASN A CA 1
ATOM 584 C C . ASN A 1 76 ? -5.448 -0.866 17.440 1.00 65.81 76 ASN A C 1
ATOM 586 O O . ASN A 1 76 ? -5.905 -0.403 18.506 1.00 65.81 76 ASN A O 1
#

pLDDT: mean 74.28, std 19.59, range [42.06, 96.12]

Mean predicted aligned error: 14.31 Å

Foldseek 3Di:
DDDDDDPPDPPPPPPPPDDDPPDDDDDPPPPDPDPDPLVVLLVVLVVLLVPLPDPDPSSVVS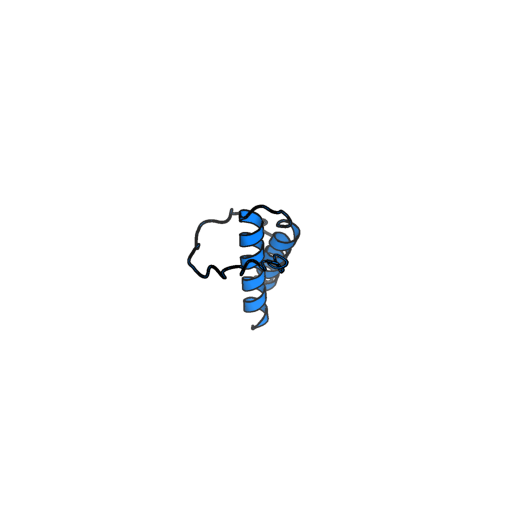VVVSVVVVVVSVVD